Protein AF-A0A180FB42-F1 (afdb_monomer)

Nearest PDB structures (foldseek):
  1m2w-assembly2_B  TM=7.520E-01  e=9.075E-06  Pseudomonas fluorescens
  7rk4-assembly1_A  TM=7.719E-01  e=1.087E-04  Aspergillus fumigatus Af293
  5itg-assembly2_B  TM=7.683E-01  e=1.550E-04  Gluconobacter oxydans
  7rk5-assembly1_B  TM=7.576E-01  e=3.547E-04  Aspergillus fumigatus Af293
  4qs7-assembly1_A  TM=4.983E-01  e=2.520E+00  Arabidopsis thaliana

Sequence (166 aa):
MNEKAGFNNSIVVVQPIEKGMADQLHKQDGLYHVNLQGLEKGEKVNKLEKIDVISRALNPYIEYEAFVKLAEQPEMRFVISNTTEAGIVFYPSCRLTDASASSYPGKLTQLLYHRFRTFGGDTSKGLIIFPCELIFLNGHKLKEAIYQYIDLWELGEAFKSLGIAN

Structure (mmCIF, N/CA/C/O backbone):
data_AF-A0A180FB42-F1
#
_entry.id   AF-A0A180FB42-F1
#
loop_
_atom_site.group_PDB
_atom_site.id
_atom_site.type_symbol
_atom_site.label_atom_id
_atom_site.label_alt_id
_atom_site.label_comp_id
_atom_site.label_asym_id
_atom_site.label_entity_id
_atom_site.label_seq_id
_atom_site.pdbx_PDB_ins_code
_atom_site.Cartn_x
_atom_site.Cartn_y
_atom_site.Cartn_z
_atom_site.occupancy
_atom_site.B_iso_or_equiv
_atom_site.auth_seq_id
_atom_site.auth_comp_id
_atom_site.auth_asym_id
_atom_site.auth_atom_id
_atom_site.pdbx_PDB_model_num
ATOM 1 N N . MET A 1 1 ? -16.257 5.837 8.418 1.00 77.31 1 MET A N 1
ATOM 2 C CA . MET A 1 1 ? -16.828 6.209 7.099 1.00 77.31 1 MET A CA 1
ATOM 3 C C . MET A 1 1 ? -17.981 5.303 6.704 1.00 77.31 1 MET A C 1
ATOM 5 O O . MET A 1 1 ? -19.016 5.835 6.337 1.00 77.31 1 MET A O 1
ATOM 9 N N . ASN A 1 2 ? -17.854 3.977 6.826 1.00 82.62 2 ASN A N 1
ATOM 10 C CA . ASN A 1 2 ? -18.962 3.060 6.529 1.00 82.62 2 ASN A CA 1
ATOM 11 C C . ASN A 1 2 ? -20.223 3.380 7.352 1.00 82.62 2 ASN A C 1
ATOM 13 O O . ASN A 1 2 ? -21.262 3.650 6.765 1.00 82.62 2 ASN A O 1
ATOM 17 N N . GLU A 1 3 ? -20.106 3.494 8.678 1.00 80.06 3 GLU A N 1
ATOM 18 C CA . GLU A 1 3 ? -21.256 3.773 9.559 1.00 80.06 3 GLU A CA 1
ATOM 19 C C . GLU A 1 3 ? -21.899 5.152 9.347 1.00 80.06 3 GLU A C 1
ATOM 21 O O . GLU A 1 3 ? -23.113 5.298 9.424 1.00 80.06 3 GLU A O 1
ATOM 26 N N . LYS A 1 4 ? -21.081 6.186 9.111 1.00 84.25 4 LYS A N 1
ATOM 27 C CA . LYS A 1 4 ? -21.534 7.590 9.119 1.00 84.25 4 LYS A CA 1
ATOM 28 C C . LYS A 1 4 ? -21.809 8.172 7.733 1.00 84.25 4 LYS A C 1
ATOM 30 O O . LYS A 1 4 ? -22.474 9.195 7.638 1.00 84.25 4 LYS A O 1
ATOM 35 N N . ALA A 1 5 ? -21.256 7.572 6.682 1.00 84.31 5 ALA A N 1
ATOM 36 C CA . ALA A 1 5 ? -21.290 8.110 5.322 1.00 84.31 5 ALA A CA 1
ATOM 37 C C . ALA A 1 5 ? -21.671 7.062 4.261 1.00 84.31 5 ALA A C 1
ATOM 39 O O . ALA A 1 5 ? -21.587 7.358 3.074 1.00 84.31 5 ALA A O 1
ATOM 40 N N . GLY A 1 6 ? -22.045 5.836 4.656 1.00 79.62 6 GLY A N 1
ATOM 41 C CA . GLY A 1 6 ? -22.481 4.791 3.720 1.00 79.62 6 GLY A CA 1
ATOM 42 C C . GLY A 1 6 ? -21.411 4.374 2.705 1.00 79.62 6 GLY A C 1
ATOM 43 O O . GLY A 1 6 ? -21.734 3.830 1.657 1.00 79.62 6 GLY A O 1
ATOM 44 N N . PHE A 1 7 ? -20.135 4.639 3.004 1.00 78.69 7 PHE A N 1
ATOM 45 C CA . PHE A 1 7 ? -19.027 4.517 2.051 1.00 78.69 7 PHE A CA 1
ATOM 46 C C . PHE A 1 7 ? -18.712 3.058 1.649 1.00 78.69 7 PHE A C 1
ATOM 48 O O . PHE A 1 7 ? -17.929 2.857 0.733 1.00 78.69 7 PHE A O 1
ATOM 55 N N . 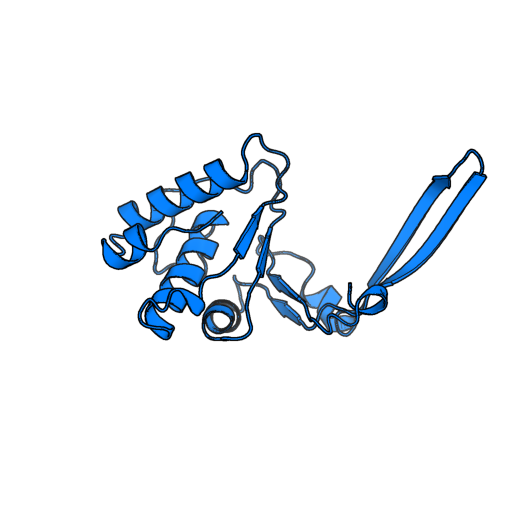ASN A 1 8 ? -19.328 2.070 2.318 1.00 81.12 8 ASN A N 1
ATOM 56 C CA . ASN A 1 8 ? -19.299 0.623 2.049 1.00 81.12 8 ASN A CA 1
ATOM 57 C C . ASN A 1 8 ? -17.967 0.074 1.496 1.00 81.12 8 ASN A C 1
ATOM 59 O O . ASN A 1 8 ? -17.940 -0.639 0.496 1.00 81.12 8 ASN A O 1
ATOM 63 N N . ASN A 1 9 ? -16.858 0.427 2.146 1.00 85.19 9 ASN A N 1
ATOM 64 C CA . ASN A 1 9 ? -15.524 -0.010 1.746 1.00 85.19 9 ASN A CA 1
ATOM 65 C C . ASN A 1 9 ? -14.991 -1.113 2.655 1.00 85.19 9 ASN A C 1
ATOM 67 O O . ASN A 1 9 ? -15.376 -1.217 3.819 1.00 85.19 9 ASN A O 1
ATOM 71 N N . SER A 1 10 ? -14.053 -1.897 2.127 1.00 92.00 10 SER A N 1
ATOM 72 C CA . SER A 1 10 ? -13.308 -2.900 2.888 1.00 92.00 10 SER A CA 1
ATOM 73 C C . SER A 1 10 ? -11.809 -2.628 2.819 1.00 92.00 10 SER A C 1
ATOM 75 O O . SER A 1 10 ? -11.334 -1.938 1.915 1.00 92.00 10 SER A O 1
ATOM 77 N N . ILE A 1 11 ? -11.069 -3.151 3.793 1.00 95.12 11 ILE A N 1
ATOM 78 C CA . ILE A 1 11 ? -9.630 -2.942 3.926 1.00 95.12 11 ILE A CA 1
ATOM 79 C C . ILE A 1 11 ? -8.910 -4.280 3.810 1.00 95.12 11 ILE A C 1
ATOM 81 O O . ILE A 1 11 ? -9.222 -5.233 4.521 1.00 95.12 11 ILE A O 1
ATOM 85 N N . VAL A 1 12 ? -7.892 -4.315 2.954 1.00 96.44 12 VAL A N 1
ATOM 86 C CA . VAL A 1 12 ? -6.875 -5.366 2.968 1.00 96.44 12 VAL A CA 1
ATOM 87 C C . VAL A 1 12 ? -5.677 -4.853 3.752 1.00 96.44 12 VAL A C 1
ATOM 89 O O . VAL A 1 12 ? -5.083 -3.844 3.380 1.00 96.44 12 VAL A O 1
ATOM 92 N N . VAL A 1 13 ? -5.308 -5.542 4.828 1.00 95.69 13 VAL A N 1
ATOM 93 C CA . VAL A 1 13 ? -4.106 -5.214 5.602 1.00 95.69 13 VAL A CA 1
ATOM 94 C C . VAL A 1 13 ? -2.920 -5.962 5.012 1.00 95.69 13 VAL A C 1
ATOM 96 O O . VAL A 1 13 ? -2.930 -7.185 4.962 1.00 95.69 13 VAL A O 1
ATOM 99 N N . VAL A 1 14 ? -1.875 -5.250 4.597 1.00 95.12 14 VAL A N 1
ATOM 100 C CA . VAL A 1 14 ? -0.610 -5.861 4.164 1.00 95.12 14 VAL A CA 1
ATOM 101 C C . VAL A 1 14 ? 0.439 -5.600 5.227 1.00 95.12 14 VAL A C 1
ATOM 103 O O . VAL A 1 14 ? 0.700 -4.453 5.588 1.00 95.12 14 VAL A O 1
ATOM 106 N N . GLN A 1 15 ? 1.048 -6.662 5.738 1.00 90.81 15 GLN A N 1
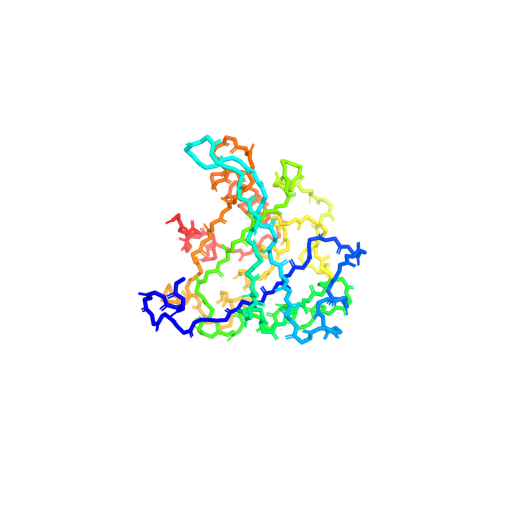ATOM 107 C CA . GLN A 1 15 ? 2.026 -6.521 6.805 1.00 90.81 15 GLN A CA 1
ATOM 108 C C . GLN A 1 15 ? 3.394 -6.088 6.266 1.00 90.81 15 GLN A C 1
ATOM 110 O O . GLN A 1 15 ? 3.877 -6.648 5.277 1.00 90.81 15 GLN A O 1
ATOM 115 N N . PRO A 1 16 ? 4.064 -5.125 6.918 1.00 81.56 16 PRO A N 1
ATOM 116 C CA . PRO A 1 16 ? 5.370 -4.663 6.471 1.00 81.56 16 PRO A CA 1
ATOM 117 C C . PRO A 1 16 ? 6.520 -5.587 6.900 1.00 81.56 16 PRO A C 1
ATOM 119 O O . PRO A 1 16 ? 7.612 -5.433 6.367 1.00 81.56 16 PRO A O 1
ATOM 122 N N . ILE A 1 17 ? 6.285 -6.538 7.815 1.00 83.81 17 ILE A N 1
ATOM 123 C CA . ILE A 1 17 ? 7.293 -7.439 8.399 1.00 83.81 17 ILE A CA 1
ATOM 124 C C . ILE A 1 17 ? 6.910 -8.915 8.226 1.00 83.81 17 ILE A C 1
ATOM 126 O O . ILE A 1 17 ? 5.730 -9.248 8.153 1.00 83.81 17 ILE A O 1
ATOM 130 N N . GLU A 1 18 ? 7.914 -9.795 8.210 1.00 82.44 18 GLU A N 1
ATOM 131 C CA . GLU A 1 18 ? 7.747 -11.243 8.005 1.00 82.44 18 GLU A CA 1
ATOM 132 C C . GLU A 1 18 ? 6.976 -11.925 9.146 1.00 82.44 18 GLU A C 1
ATOM 134 O O . GLU A 1 18 ? 6.108 -12.761 8.904 1.00 82.44 18 GLU A O 1
ATOM 139 N N . LYS A 1 19 ? 7.264 -11.552 10.399 1.00 85.88 19 LYS A N 1
ATOM 140 C CA . LYS A 1 19 ? 6.630 -12.118 11.599 1.00 85.88 19 LYS A CA 1
ATOM 141 C C . LYS A 1 19 ? 5.691 -11.096 12.228 1.00 85.88 19 LYS A C 1
ATOM 143 O O . LYS A 1 19 ? 6.105 -10.310 13.075 1.00 85.88 19 LYS A O 1
ATOM 148 N N . GLY A 1 20 ? 4.439 -11.103 11.780 1.00 85.69 20 GLY A N 1
ATOM 149 C CA . GLY A 1 20 ? 3.389 -10.205 12.262 1.00 85.69 20 GLY A CA 1
ATOM 150 C C . GLY A 1 20 ? 2.158 -10.933 12.816 1.00 85.69 20 GLY A C 1
ATOM 151 O O . GLY A 1 20 ? 2.243 -12.065 13.283 1.00 85.69 20 GLY A O 1
ATOM 152 N N . MET A 1 21 ? 1.005 -10.268 12.765 1.00 90.00 21 MET A N 1
ATOM 153 C CA . MET A 1 21 ? -0.276 -10.701 13.331 1.00 90.00 21 MET A CA 1
ATOM 154 C C . MET A 1 21 ? -1.362 -11.027 12.285 1.00 90.00 21 MET A C 1
ATOM 156 O O . MET A 1 21 ? -2.516 -11.182 12.677 1.00 90.00 21 MET A O 1
ATOM 160 N N . ALA A 1 22 ? -1.057 -11.139 10.980 1.00 91.38 22 ALA A N 1
ATOM 161 C CA . ALA A 1 22 ? -2.077 -11.487 9.968 1.00 91.38 22 ALA A CA 1
ATOM 162 C C . ALA A 1 22 ? -2.852 -12.755 10.345 1.00 91.38 22 ALA A C 1
ATOM 164 O O . ALA A 1 22 ? -4.077 -12.713 10.378 1.00 91.38 22 ALA A O 1
ATOM 165 N N . ASP A 1 23 ? -2.156 -13.819 10.754 1.00 89.69 23 ASP A N 1
ATOM 166 C CA . ASP A 1 23 ? -2.790 -15.067 11.190 1.00 89.69 23 ASP A CA 1
ATOM 167 C C . ASP A 1 23 ? -3.720 -14.868 12.396 1.00 89.69 23 ASP A C 1
ATOM 169 O O . ASP A 1 23 ? -4.734 -15.550 12.530 1.00 89.69 23 ASP A O 1
ATOM 173 N N . GLN A 1 24 ? -3.388 -13.944 13.305 1.00 91.12 24 GLN A N 1
ATOM 174 C CA . GLN A 1 24 ? -4.241 -13.633 14.456 1.00 91.12 24 GLN A CA 1
ATOM 175 C C . GLN A 1 24 ? -5.498 -12.866 14.036 1.00 91.12 24 GLN A C 1
ATOM 177 O O . GLN A 1 24 ? -6.570 -13.118 14.584 1.00 91.12 24 GLN A O 1
ATOM 182 N N . LEU A 1 25 ? -5.385 -11.962 13.058 1.00 92.69 25 LEU A N 1
ATOM 183 C CA . LEU A 1 25 ? -6.540 -11.289 12.463 1.00 92.69 25 LEU A CA 1
ATOM 184 C C . LEU A 1 25 ? -7.422 -12.283 11.700 1.00 92.69 25 LEU A C 1
ATOM 186 O O . LEU A 1 25 ? -8.638 -12.247 11.851 1.00 92.69 25 LEU A O 1
ATOM 190 N N . HIS A 1 26 ? -6.831 -13.208 10.938 1.00 89.56 26 HIS A N 1
ATOM 191 C CA . HIS A 1 26 ? -7.577 -14.250 10.222 1.00 89.56 26 HIS A CA 1
ATOM 192 C C . HIS A 1 26 ? -8.361 -15.160 11.160 1.00 89.56 26 HIS A C 1
ATOM 194 O O . HIS A 1 26 ? -9.523 -15.438 10.895 1.00 89.56 26 HIS A O 1
ATOM 200 N N . LYS A 1 27 ? -7.766 -15.578 12.284 1.00 93.19 27 LYS A N 1
ATOM 201 C CA . LYS A 1 27 ? -8.447 -16.398 13.305 1.00 93.19 27 LYS A CA 1
ATOM 202 C C . LYS A 1 27 ? -9.666 -15.718 13.937 1.00 93.19 27 LYS A C 1
ATOM 204 O O . LYS A 1 27 ? -10.417 -16.384 14.642 1.00 93.19 27 LYS A O 1
ATOM 209 N N . GLN A 1 28 ? -9.832 -14.416 13.725 1.00 94.00 28 GLN A N 1
ATOM 210 C CA . GLN A 1 28 ? -10.951 -13.620 14.217 1.00 94.00 28 GLN A CA 1
ATOM 211 C C . GLN A 1 28 ? -11.803 -13.057 13.070 1.00 94.00 28 GLN A C 1
ATOM 213 O O . GLN A 1 28 ? -12.490 -12.064 13.272 1.00 94.00 28 GLN A O 1
ATOM 218 N N . ASP A 1 29 ? -11.737 -13.632 11.865 1.00 93.31 29 ASP A N 1
ATOM 219 C CA . ASP A 1 29 ? -12.491 -13.174 10.687 1.00 93.31 29 ASP A CA 1
ATOM 220 C C . ASP A 1 29 ? -12.225 -11.699 10.314 1.00 93.31 29 ASP A C 1
ATOM 222 O O . ASP A 1 29 ? -13.101 -10.992 9.823 1.00 93.31 29 ASP A O 1
ATOM 226 N N . GLY A 1 30 ? -11.012 -11.198 10.586 1.00 93.50 30 GLY A N 1
ATOM 227 C CA . GLY A 1 30 ? -10.657 -9.786 10.395 1.00 93.50 30 GLY A CA 1
ATOM 228 C C . GLY A 1 30 ? -11.254 -8.840 11.446 1.00 93.50 30 GLY A C 1
ATOM 229 O O . GLY A 1 30 ? -11.061 -7.627 11.364 1.00 93.50 30 GLY A O 1
ATOM 230 N N . LEU A 1 31 ? -11.944 -9.374 12.453 1.00 94.81 31 LEU A N 1
ATOM 231 C CA . LEU A 1 31 ? -12.568 -8.603 13.516 1.00 94.81 31 LEU A CA 1
ATOM 232 C C . LEU A 1 31 ? -11.578 -8.320 14.644 1.00 94.81 31 LEU A C 1
ATOM 234 O O . LEU A 1 31 ? -10.771 -9.162 15.040 1.00 94.81 31 LEU A O 1
ATOM 238 N N . TYR A 1 32 ? -11.683 -7.127 15.214 1.00 94.94 32 TYR A N 1
ATOM 239 C CA . TYR A 1 32 ? -10.974 -6.768 16.437 1.00 94.94 32 TYR A CA 1
ATOM 240 C C . TYR A 1 32 ? -11.744 -5.692 17.199 1.00 94.94 32 TYR A C 1
ATOM 242 O O . TYR A 1 32 ? -12.721 -5.137 16.700 1.00 94.94 32 TYR A O 1
ATOM 250 N N . HIS A 1 33 ? -11.318 -5.399 18.425 1.00 95.44 33 HIS A N 1
ATOM 251 C CA . HIS A 1 33 ? -11.892 -4.316 19.216 1.00 95.44 33 HIS A CA 1
ATOM 252 C C . HIS A 1 33 ? -10.852 -3.229 19.466 1.00 95.44 33 HIS A C 1
ATOM 254 O O . HIS A 1 33 ? -9.701 -3.519 19.792 1.00 95.44 33 HIS A O 1
ATOM 260 N N . VAL A 1 34 ? -11.277 -1.975 19.360 1.00 95.69 34 VAL A N 1
ATOM 261 C CA . VAL A 1 34 ? -10.532 -0.818 19.852 1.00 95.69 34 VAL A CA 1
ATOM 262 C C . VAL A 1 34 ? -11.089 -0.461 21.220 1.00 95.69 34 VAL A C 1
ATOM 264 O O . VAL A 1 34 ? -12.287 -0.234 21.372 1.00 95.69 34 VAL A O 1
ATOM 267 N N . ASN A 1 35 ? -10.214 -0.416 22.220 1.00 96.31 35 ASN A N 1
ATOM 268 C CA . ASN A 1 35 ? -10.554 0.029 23.562 1.00 96.31 35 ASN A CA 1
ATOM 269 C C . ASN A 1 35 ? -10.013 1.448 23.783 1.00 96.31 35 ASN A C 1
ATOM 271 O O . ASN A 1 35 ? -8.811 1.634 23.969 1.00 96.31 35 ASN A O 1
ATOM 275 N N . LEU A 1 36 ? -10.894 2.445 23.737 1.00 93.75 36 LEU A N 1
ATOM 276 C CA . LEU A 1 36 ? -10.558 3.840 23.995 1.00 93.75 36 LEU A CA 1
ATOM 277 C C . LEU A 1 36 ? -10.643 4.121 25.497 1.00 93.75 36 LEU A C 1
ATOM 279 O O . LEU A 1 36 ? -11.735 4.154 26.066 1.00 93.75 36 LEU A O 1
ATOM 283 N N . GLN A 1 37 ? -9.490 4.364 26.120 1.00 96.50 37 GLN A N 1
ATOM 284 C CA . GLN A 1 37 ? -9.378 4.678 27.544 1.00 96.50 37 GLN A CA 1
ATOM 285 C C . GLN A 1 37 ? -8.678 6.017 27.755 1.00 96.50 37 GLN A C 1
ATOM 287 O O . GLN A 1 37 ? -7.659 6.292 27.124 1.00 96.50 37 GLN A O 1
ATOM 292 N N . GLY A 1 38 ? -9.205 6.851 28.651 1.00 94.88 38 GLY A N 1
ATOM 293 C CA . GLY A 1 38 ? -8.606 8.152 28.940 1.00 94.88 38 GLY A CA 1
ATOM 294 C C . GLY A 1 38 ? -9.504 9.076 29.750 1.00 94.88 38 GLY A C 1
ATOM 295 O O . GLY A 1 38 ? -10.390 8.624 30.475 1.00 94.88 38 GLY A O 1
ATOM 296 N N . LEU A 1 39 ? -9.259 10.380 29.617 1.00 95.81 39 LEU A N 1
ATOM 297 C CA . LEU A 1 39 ? -10.091 11.438 30.184 1.00 95.81 39 LEU A CA 1
ATOM 298 C C . LEU A 1 39 ? -10.690 12.277 29.051 1.00 95.81 39 LEU A C 1
ATOM 300 O O . LEU A 1 39 ? -9.951 12.851 28.254 1.00 95.81 39 LEU A O 1
ATOM 304 N N . GLU A 1 40 ? -12.013 12.388 29.004 1.00 92.12 40 GLU A N 1
ATOM 305 C CA . GLU A 1 40 ? -12.735 13.276 28.093 1.00 92.12 40 GLU A CA 1
ATOM 306 C C . GLU A 1 40 ? -13.477 14.324 28.925 1.00 92.12 40 GLU A C 1
ATOM 308 O O . GLU A 1 40 ? -14.319 13.991 29.752 1.00 92.12 40 GLU A O 1
ATOM 313 N N . LYS A 1 41 ? -13.130 15.607 28.753 1.00 92.69 41 LYS A N 1
ATOM 314 C CA . LYS A 1 41 ? -13.692 16.724 29.546 1.00 92.69 41 LYS A CA 1
ATOM 315 C C . LYS A 1 41 ? -13.578 16.529 31.071 1.00 92.69 41 LYS A C 1
ATOM 317 O O . LYS A 1 41 ? -14.432 16.987 31.820 1.00 92.69 41 LYS A O 1
ATOM 322 N N . GLY A 1 42 ? -12.506 15.874 31.521 1.00 93.81 42 GLY A N 1
ATOM 323 C CA . GLY A 1 42 ? -12.252 15.583 32.937 1.00 93.81 42 GLY A CA 1
ATOM 324 C C . GLY A 1 42 ? -12.881 14.283 33.446 1.00 93.81 42 GLY A C 1
ATOM 325 O O . GLY A 1 42 ? -12.514 13.831 34.526 1.00 93.81 42 GLY A O 1
ATOM 326 N N . GLU A 1 43 ? -13.745 13.641 32.658 1.00 94.81 43 GLU A N 1
ATOM 327 C CA . GLU A 1 43 ? -14.399 12.381 33.014 1.00 94.81 43 GLU A CA 1
ATOM 328 C C . GLU A 1 43 ? -13.638 11.177 32.463 1.00 94.81 43 GLU A C 1
ATOM 330 O O . GLU A 1 43 ? -13.124 11.205 31.343 1.00 94.81 43 GLU A O 1
ATOM 335 N N . LYS A 1 44 ? -13.579 10.089 33.237 1.00 95.81 44 LYS A N 1
ATOM 336 C CA . LYS A 1 44 ? -12.964 8.837 32.776 1.00 95.81 44 LYS A CA 1
ATOM 337 C C . LYS A 1 44 ? -13.806 8.217 31.667 1.00 95.81 44 LYS A C 1
ATOM 339 O O . LYS A 1 44 ? -14.973 7.898 31.878 1.00 95.81 44 LYS A O 1
ATOM 344 N N . VAL A 1 45 ? -13.180 7.962 30.524 1.00 95.19 45 VAL A N 1
ATOM 345 C CA . VAL A 1 45 ? -13.772 7.208 29.415 1.00 95.19 45 VAL A CA 1
ATOM 346 C C . VAL A 1 45 ? -13.114 5.838 29.288 1.00 95.19 45 VAL A C 1
ATOM 348 O O . VAL A 1 45 ? -11.903 5.695 29.462 1.00 95.19 45 VAL A O 1
ATOM 351 N N . ASN A 1 46 ? -13.936 4.826 29.014 1.00 96.38 46 ASN A N 1
ATOM 352 C CA . ASN A 1 46 ? -13.538 3.449 28.723 1.00 96.38 46 ASN A CA 1
ATOM 353 C C . ASN A 1 46 ? -14.573 2.860 27.753 1.00 96.38 46 ASN A C 1
ATOM 355 O O . ASN A 1 46 ? -15.618 2.367 28.180 1.00 96.38 46 ASN A O 1
ATOM 359 N N . LYS A 1 47 ? -14.333 3.011 26.448 1.00 94.50 47 LYS A N 1
ATOM 360 C CA . LYS A 1 47 ? -15.266 2.625 25.384 1.00 94.50 47 LYS A CA 1
ATOM 361 C C . LYS A 1 47 ? -14.647 1.531 24.527 1.00 94.50 47 LYS A C 1
ATOM 363 O O . LYS A 1 47 ? -13.602 1.740 23.918 1.00 94.50 47 LYS A O 1
ATOM 368 N N . LEU A 1 48 ? -15.346 0.408 24.418 1.00 96.19 48 LEU A N 1
ATOM 369 C CA . LEU A 1 48 ? -15.001 -0.659 23.489 1.00 96.19 48 LEU A CA 1
ATOM 370 C C . LEU A 1 48 ? -15.793 -0.489 22.188 1.00 96.19 48 LEU A C 1
ATOM 372 O O . LEU A 1 48 ? -17.014 -0.341 22.216 1.00 96.19 48 LEU A O 1
ATOM 376 N N . GLU A 1 49 ? -15.106 -0.523 21.054 1.00 95.06 49 GLU A N 1
ATOM 377 C CA . GLU A 1 49 ? -15.702 -0.443 19.721 1.00 95.06 49 GLU A CA 1
ATOM 378 C C . GLU A 1 49 ? -15.239 -1.635 18.888 1.00 95.06 49 GLU A C 1
ATOM 380 O O . GLU A 1 49 ? -14.043 -1.912 18.804 1.00 95.06 49 GLU A O 1
ATOM 385 N N . LYS A 1 50 ? -16.188 -2.367 18.302 1.00 94.62 50 LYS A N 1
ATOM 386 C CA . LYS A 1 50 ? -15.888 -3.473 17.394 1.00 94.62 50 LYS A CA 1
ATOM 387 C C . LYS A 1 50 ? -15.557 -2.906 16.018 1.00 94.62 50 LYS A C 1
ATOM 389 O O . LYS A 1 50 ? -16.325 -2.110 15.491 1.00 94.62 50 LYS A O 1
ATOM 394 N N . ILE A 1 51 ? -14.459 -3.362 15.435 1.00 94.69 51 ILE A N 1
ATOM 395 C CA . ILE A 1 51 ? -14.042 -3.028 14.078 1.00 94.69 51 ILE A CA 1
ATOM 396 C C . ILE A 1 51 ? -14.221 -4.255 13.186 1.00 94.69 51 ILE A C 1
ATOM 398 O O . ILE A 1 51 ? -13.741 -5.339 13.517 1.00 94.69 51 ILE A O 1
ATOM 402 N N . ASP A 1 52 ? -14.904 -4.070 12.057 1.00 93.00 52 ASP A N 1
ATOM 403 C CA . ASP A 1 52 ? -15.313 -5.135 11.132 1.00 93.00 52 ASP A CA 1
ATOM 404 C C . ASP A 1 52 ? -15.042 -4.815 9.650 1.00 93.00 52 ASP A C 1
ATOM 406 O O . ASP A 1 52 ? -15.583 -5.447 8.747 1.00 93.00 52 ASP A O 1
ATOM 410 N N . VAL A 1 53 ? -14.180 -3.831 9.380 1.00 93.69 53 VAL A N 1
ATOM 411 C CA . VAL A 1 53 ? -13.898 -3.359 8.012 1.00 93.69 53 VAL A CA 1
ATOM 412 C C . VAL A 1 53 ? -12.736 -4.081 7.323 1.00 93.69 53 VAL A C 1
ATOM 414 O O . VAL A 1 53 ? -12.523 -3.877 6.126 1.00 93.69 53 VAL A O 1
ATOM 417 N N . ILE A 1 54 ? -11.958 -4.894 8.046 1.00 94.75 54 ILE A N 1
ATOM 418 C CA . ILE A 1 54 ? -10.847 -5.660 7.466 1.00 94.75 54 ILE A CA 1
ATOM 419 C C . ILE A 1 54 ? -11.421 -6.902 6.783 1.00 94.75 54 ILE A C 1
ATOM 421 O O . ILE A 1 54 ? -11.948 -7.786 7.446 1.00 94.75 54 ILE A O 1
ATOM 425 N N . SER A 1 55 ? -11.281 -6.991 5.460 1.00 94.25 55 SER A N 1
ATOM 426 C CA . SER A 1 55 ? -11.720 -8.161 4.689 1.00 94.25 55 SER A CA 1
ATOM 427 C C . SER A 1 55 ? -10.689 -9.286 4.694 1.00 94.25 55 SER A C 1
ATOM 429 O O . SER A 1 55 ? -11.047 -10.458 4.631 1.00 94.25 55 SER A O 1
ATOM 431 N N . ARG A 1 56 ? -9.400 -8.937 4.744 1.00 93.50 56 ARG A N 1
ATOM 432 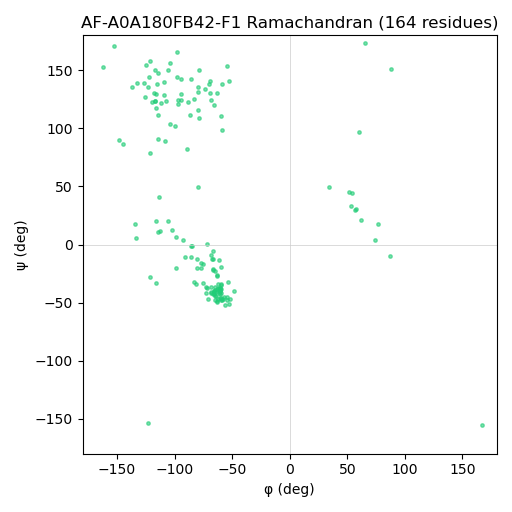C CA . ARG A 1 56 ? -8.281 -9.885 4.830 1.00 93.50 56 ARG A CA 1
ATOM 433 C C . ARG A 1 56 ? -7.010 -9.194 5.310 1.00 93.50 56 ARG A C 1
ATOM 435 O O . ARG A 1 56 ? -6.797 -8.011 5.047 1.00 93.50 56 ARG A O 1
ATOM 442 N N . ALA A 1 57 ? -6.136 -9.958 5.950 1.00 95.00 57 ALA A N 1
ATOM 443 C CA . ALA A 1 57 ? -4.737 -9.597 6.155 1.00 95.00 57 ALA A CA 1
ATOM 444 C C . ALA A 1 57 ? -3.845 -10.434 5.223 1.00 95.00 57 ALA A C 1
ATOM 446 O O . ALA A 1 57 ? -4.220 -11.546 4.877 1.00 95.00 57 ALA A O 1
ATOM 447 N N . LEU A 1 58 ? -2.701 -9.916 4.791 1.00 95.31 58 LEU A N 1
ATOM 448 C CA . LEU A 1 58 ? -1.740 -10.634 3.955 1.00 95.31 58 LEU A CA 1
ATOM 449 C C . LEU A 1 58 ? -0.334 -10.472 4.521 1.00 95.31 58 LEU A C 1
ATOM 451 O O . LEU A 1 58 ? 0.077 -9.372 4.915 1.00 95.31 58 LEU A O 1
ATOM 455 N N . ASN A 1 59 ? 0.421 -11.563 4.508 1.00 94.62 59 ASN A N 1
ATOM 456 C CA . ASN A 1 59 ? 1.858 -11.552 4.718 1.00 94.62 59 ASN A CA 1
ATOM 457 C C . ASN A 1 59 ? 2.579 -11.627 3.359 1.00 94.62 59 ASN A C 1
ATOM 459 O O . ASN A 1 59 ? 2.699 -12.718 2.807 1.00 94.62 59 ASN A O 1
ATOM 463 N N . PRO A 1 60 ? 3.109 -10.520 2.807 1.00 93.62 60 PRO A N 1
ATOM 464 C CA . PRO A 1 60 ? 3.684 -10.515 1.458 1.00 93.62 60 PRO A CA 1
ATOM 465 C C . PRO A 1 60 ? 4.959 -11.365 1.317 1.00 93.62 60 PRO A C 1
ATOM 467 O O . PRO A 1 60 ? 5.378 -11.626 0.194 1.00 93.62 60 PRO A O 1
ATOM 470 N N . TYR A 1 61 ? 5.567 -11.802 2.426 1.00 91.12 61 TYR A N 1
ATOM 471 C CA . TYR A 1 61 ? 6.745 -12.677 2.432 1.00 91.12 61 TYR A CA 1
ATOM 472 C C . TYR A 1 61 ? 6.397 -14.159 2.221 1.00 91.12 61 TYR A C 1
ATOM 474 O O . TYR A 1 61 ? 7.258 -14.942 1.838 1.00 91.12 61 TYR A O 1
ATOM 482 N N . ILE A 1 62 ? 5.140 -14.543 2.465 1.00 92.25 62 ILE A N 1
ATOM 483 C CA . ILE A 1 62 ? 4.637 -15.917 2.291 1.00 92.25 62 ILE A CA 1
ATOM 484 C C . ILE A 1 62 ? 3.554 -15.952 1.199 1.00 92.25 62 ILE A C 1
ATOM 486 O O . ILE A 1 62 ? 3.449 -16.908 0.439 1.00 92.25 62 ILE A O 1
ATOM 490 N N . GLU A 1 63 ? 2.780 -14.875 1.077 1.00 94.38 63 GLU A N 1
ATOM 491 C CA . GLU A 1 63 ? 1.624 -14.722 0.193 1.00 94.38 63 GLU A CA 1
ATOM 492 C C . GLU A 1 63 ? 1.884 -13.675 -0.906 1.00 94.38 63 GLU A C 1
ATOM 494 O O . GLU A 1 63 ? 1.014 -12.862 -1.232 1.00 94.38 63 GLU A O 1
ATOM 499 N N . TYR A 1 64 ? 3.093 -13.664 -1.480 1.00 94.44 64 TYR A N 1
ATOM 500 C CA . TYR A 1 64 ? 3.500 -12.660 -2.472 1.00 94.44 64 TYR A CA 1
ATOM 501 C C . TYR A 1 64 ? 2.532 -12.560 -3.659 1.00 94.44 64 TYR A C 1
ATOM 503 O O . TYR A 1 64 ? 2.109 -11.466 -4.024 1.00 94.44 64 TYR A O 1
ATOM 511 N N . GLU A 1 65 ? 2.101 -13.698 -4.206 1.00 95.88 65 GLU A N 1
ATOM 512 C CA . GLU A 1 65 ? 1.140 -13.741 -5.315 1.00 95.88 65 GLU A CA 1
ATOM 513 C C . GLU A 1 65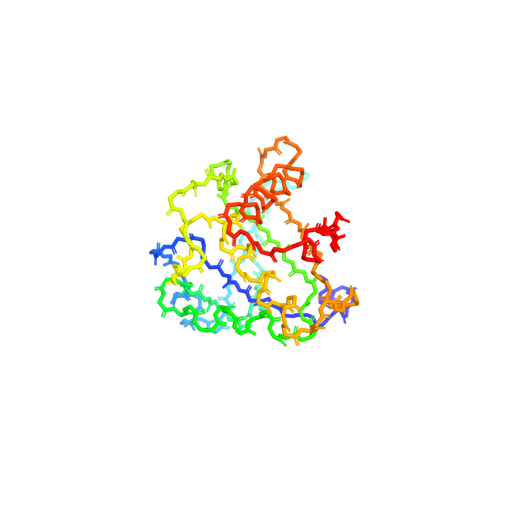 ? -0.203 -13.091 -4.951 1.00 95.88 65 GLU A C 1
ATOM 515 O O . GLU A 1 65 ? -0.795 -12.367 -5.751 1.00 95.88 65 GLU A O 1
ATOM 520 N N . ALA A 1 66 ? -0.691 -13.304 -3.725 1.00 96.31 66 ALA A N 1
ATOM 521 C CA . ALA A 1 66 ? -1.927 -12.678 -3.261 1.00 96.31 66 ALA A CA 1
ATOM 522 C C . ALA A 1 66 ? -1.758 -11.162 -3.080 1.00 96.31 66 ALA A C 1
ATOM 524 O O . ALA A 1 66 ? -2.676 -10.402 -3.393 1.00 96.31 66 ALA A O 1
ATOM 525 N N . PHE A 1 67 ? -0.584 -10.726 -2.614 1.00 96.19 67 PHE A N 1
ATOM 526 C CA . PHE A 1 67 ? -0.226 -9.314 -2.516 1.00 96.19 67 PHE A CA 1
ATOM 527 C C . PHE A 1 67 ? -0.174 -8.642 -3.895 1.00 96.19 67 PHE A C 1
ATOM 529 O O . PHE A 1 67 ? -0.800 -7.602 -4.085 1.00 96.19 67 PHE A O 1
ATOM 536 N N . VAL A 1 68 ? 0.508 -9.239 -4.874 1.00 95.44 68 VAL A N 1
ATOM 537 C CA . VAL A 1 68 ? 0.617 -8.676 -6.229 1.00 95.44 68 VAL A CA 1
ATOM 538 C C . VAL A 1 68 ? -0.746 -8.626 -6.922 1.00 95.44 68 VAL A C 1
ATOM 540 O O . VAL A 1 68 ? -1.064 -7.626 -7.561 1.00 95.44 68 VAL A O 1
ATOM 543 N N . LYS A 1 69 ? -1.622 -9.616 -6.709 1.00 97.38 69 LYS A N 1
ATOM 544 C CA . LYS A 1 69 ? -3.001 -9.589 -7.232 1.00 97.38 69 LYS A CA 1
ATOM 545 C C . LYS A 1 69 ? -3.843 -8.410 -6.735 1.00 97.38 69 LYS A C 1
ATOM 547 O O . LYS A 1 69 ? -4.815 -8.051 -7.395 1.00 97.38 69 LYS A O 1
ATOM 552 N N . LEU A 1 70 ? -3.476 -7.750 -5.629 1.00 97.00 70 LEU A N 1
ATOM 553 C CA . LEU A 1 70 ? -4.128 -6.497 -5.218 1.00 97.00 70 LEU A CA 1
ATOM 554 C C . LEU A 1 70 ? -4.000 -5.407 -6.287 1.00 97.00 70 LEU A C 1
ATOM 556 O O . LEU A 1 70 ? -4.922 -4.615 -6.477 1.00 97.00 70 LEU A O 1
ATOM 560 N N . ALA A 1 71 ? -2.876 -5.373 -7.006 1.00 96.62 71 ALA A N 1
ATOM 561 C CA . ALA A 1 71 ? -2.647 -4.402 -8.067 1.00 96.62 71 ALA A CA 1
ATOM 562 C C . ALA A 1 71 ? -3.587 -4.596 -9.261 1.00 96.62 71 ALA A C 1
ATOM 564 O O . ALA A 1 71 ? -3.813 -3.638 -9.994 1.00 96.62 71 ALA A O 1
ATOM 565 N N . GLU A 1 72 ? -4.173 -5.778 -9.434 1.00 97.69 72 GLU A N 1
ATOM 566 C CA . GLU A 1 72 ? -5.078 -6.100 -10.542 1.00 97.69 72 GLU A CA 1
ATOM 567 C C . GLU A 1 72 ? -6.532 -5.698 -10.262 1.00 97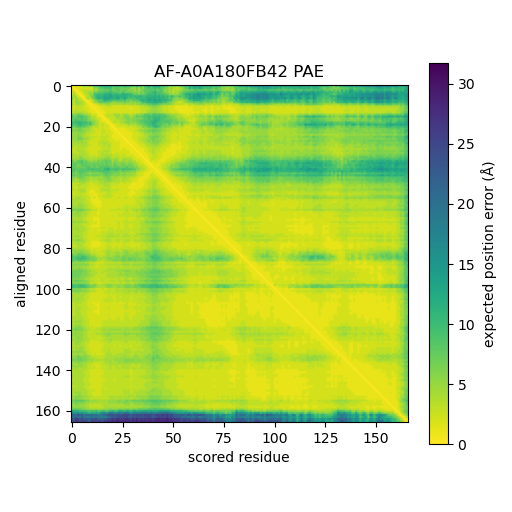.69 72 GLU A C 1
ATOM 569 O O . GLU A 1 72 ? -7.351 -5.692 -11.175 1.00 97.69 72 GLU A O 1
ATOM 574 N N . GLN A 1 73 ? -6.862 -5.326 -9.021 1.00 96.88 73 GLN A N 1
ATOM 575 C CA . GLN A 1 73 ? -8.224 -4.975 -8.617 1.00 96.88 73 GLN A CA 1
ATOM 576 C C . GLN A 1 73 ? -8.582 -3.545 -9.062 1.00 96.88 73 GLN A C 1
ATOM 578 O O . GLN A 1 73 ? -8.037 -2.585 -8.499 1.00 96.88 73 GLN A O 1
ATOM 583 N N . PRO A 1 74 ? -9.466 -3.332 -10.056 1.00 95.25 74 PRO A N 1
ATOM 584 C CA . PRO A 1 74 ? -9.797 -1.989 -10.544 1.00 95.25 74 PRO A CA 1
ATOM 585 C C . PRO A 1 74 ? -10.458 -1.097 -9.482 1.00 95.25 74 PRO A C 1
ATOM 587 O O . PRO A 1 74 ? -10.329 0.122 -9.559 1.00 95.25 74 PRO A O 1
ATOM 590 N N . GLU A 1 75 ? -11.126 -1.692 -8.496 1.00 93.19 75 GLU A N 1
ATOM 591 C CA . GLU A 1 75 ? -11.773 -1.035 -7.359 1.00 93.19 75 GLU A CA 1
ATOM 592 C C . GLU A 1 75 ? -10.790 -0.543 -6.285 1.00 93.19 75 GLU A C 1
ATOM 594 O O . GLU A 1 75 ? -11.145 0.309 -5.470 1.00 93.19 75 GLU A O 1
ATOM 599 N N . MET A 1 76 ? -9.543 -1.035 -6.288 1.00 94.50 76 MET A N 1
ATOM 600 C CA . MET A 1 76 ? -8.518 -0.560 -5.362 1.00 94.50 76 MET A CA 1
ATOM 601 C C . MET A 1 76 ? -8.185 0.896 -5.682 1.00 94.50 76 MET A C 1
ATOM 603 O O . MET A 1 76 ? -7.738 1.208 -6.789 1.00 94.50 76 MET A O 1
ATOM 607 N N . ARG A 1 77 ? -8.400 1.786 -4.709 1.00 92.06 77 ARG A N 1
ATOM 608 C CA . ARG A 1 77 ? -8.215 3.230 -4.903 1.00 92.06 77 ARG A CA 1
ATOM 609 C C . ARG A 1 77 ? -7.211 3.869 -3.960 1.00 92.06 77 ARG A C 1
ATOM 611 O O . ARG A 1 77 ? -6.596 4.862 -4.338 1.00 92.06 77 ARG A O 1
ATOM 618 N N . PHE A 1 78 ? -7.037 3.311 -2.768 1.00 94.25 78 PHE A N 1
ATOM 619 C CA . PHE A 1 78 ? -6.259 3.929 -1.703 1.00 94.25 78 PHE A CA 1
ATOM 620 C C . PHE A 1 78 ? -5.195 2.978 -1.172 1.00 94.25 78 PHE A C 1
ATOM 622 O O . PHE A 1 78 ? -5.463 1.798 -0.956 1.00 94.25 78 PHE A O 1
ATOM 629 N N . VAL A 1 79 ? -4.009 3.518 -0.912 1.00 96.56 79 VAL A N 1
ATOM 630 C CA . VAL A 1 79 ? -2.960 2.867 -0.127 1.00 96.56 79 VAL A CA 1
ATOM 631 C C . VAL A 1 79 ? -2.684 3.760 1.067 1.00 96.56 79 VAL A C 1
ATOM 633 O O . VAL A 1 79 ? -2.358 4.929 0.898 1.00 96.56 79 VAL A O 1
ATOM 636 N N . ILE A 1 80 ? -2.826 3.222 2.271 1.00 96.62 80 ILE A N 1
ATOM 637 C CA . ILE A 1 80 ? -2.512 3.929 3.513 1.00 96.62 80 ILE A CA 1
ATOM 638 C C . ILE A 1 80 ? -1.362 3.176 4.167 1.00 96.62 80 ILE A C 1
ATOM 640 O O . ILE A 1 80 ? -1.449 1.956 4.316 1.00 96.62 80 ILE A O 1
ATOM 644 N N . SER A 1 81 ? -0.298 3.878 4.551 1.00 95.69 81 SER A N 1
ATOM 645 C CA . SER A 1 81 ? 0.853 3.252 5.205 1.00 95.69 81 SER A CA 1
ATOM 646 C C . SER A 1 81 ? 1.158 3.842 6.561 1.00 95.69 81 SER A C 1
ATOM 648 O O . SER A 1 81 ? 1.018 5.036 6.790 1.00 95.69 81 SER A O 1
ATOM 650 N N . ASN A 1 82 ? 1.590 2.975 7.470 1.00 93.25 82 ASN A N 1
ATOM 651 C CA . ASN A 1 82 ? 2.199 3.371 8.725 1.00 93.25 82 ASN A CA 1
ATOM 652 C C . ASN A 1 82 ? 3.283 2.350 9.072 1.00 93.25 82 ASN A C 1
ATOM 654 O O . ASN A 1 82 ? 3.037 1.336 9.722 1.00 93.25 82 ASN A O 1
ATOM 658 N N . THR A 1 83 ? 4.472 2.591 8.539 1.00 91.69 83 THR A N 1
ATOM 659 C CA . THR A 1 83 ? 5.622 1.688 8.608 1.00 91.69 83 THR A CA 1
ATOM 660 C C . THR A 1 83 ? 6.694 2.157 9.592 1.00 91.69 83 THR A C 1
ATOM 662 O O . THR A 1 83 ? 7.820 1.671 9.529 1.00 91.69 83 THR A O 1
ATOM 665 N N . THR A 1 84 ? 6.339 3.033 10.546 1.00 90.12 84 THR A N 1
ATOM 666 C CA . THR A 1 84 ? 7.258 3.763 11.452 1.00 90.12 84 THR A CA 1
ATOM 667 C C . THR A 1 84 ? 8.169 4.754 10.718 1.00 90.12 84 THR A C 1
ATOM 669 O O . THR A 1 84 ? 8.213 4.802 9.490 1.00 90.12 84 THR A O 1
ATOM 672 N N . GLU A 1 85 ? 8.925 5.553 11.464 1.00 87.50 85 GLU A N 1
ATOM 673 C CA . GLU A 1 85 ? 9.876 6.534 10.935 1.00 87.50 85 GLU A CA 1
ATOM 674 C C . GLU A 1 85 ? 11.010 5.881 10.132 1.00 87.50 85 GLU A C 1
ATOM 676 O O . GLU A 1 85 ? 11.543 6.488 9.205 1.00 87.50 85 GLU A O 1
ATOM 681 N N . ALA A 1 86 ? 11.345 4.625 10.447 1.00 87.56 86 ALA A N 1
ATOM 682 C CA . ALA A 1 86 ? 12.352 3.837 9.741 1.00 87.56 86 ALA A CA 1
ATOM 683 C C . ALA A 1 86 ? 11.803 3.105 8.500 1.00 87.56 86 ALA A C 1
ATOM 685 O O . ALA A 1 86 ? 12.550 2.397 7.826 1.00 87.56 86 ALA A O 1
ATOM 686 N N . GLY A 1 87 ? 10.505 3.232 8.203 1.00 89.44 87 GLY A N 1
ATOM 687 C CA . GLY A 1 87 ? 9.846 2.466 7.146 1.00 89.44 87 GLY A CA 1
ATOM 688 C C . GLY A 1 87 ? 10.046 3.017 5.733 1.00 89.44 87 GLY A C 1
ATOM 689 O O . GLY A 1 87 ? 10.164 2.245 4.777 1.00 89.44 87 GLY A O 1
ATOM 690 N N . ILE A 1 88 ? 10.126 4.344 5.580 1.00 95.00 88 ILE A N 1
ATOM 691 C CA . ILE A 1 88 ? 10.363 5.003 4.285 1.00 95.00 88 ILE A CA 1
ATOM 692 C C . ILE A 1 88 ? 11.870 5.145 4.069 1.00 95.00 88 ILE A C 1
ATOM 694 O O . ILE A 1 88 ? 12.470 6.184 4.338 1.00 95.00 88 ILE A O 1
ATOM 698 N N . VAL A 1 89 ? 12.485 4.064 3.591 1.00 94.44 89 VAL A N 1
ATOM 699 C CA . VAL A 1 89 ? 13.920 4.005 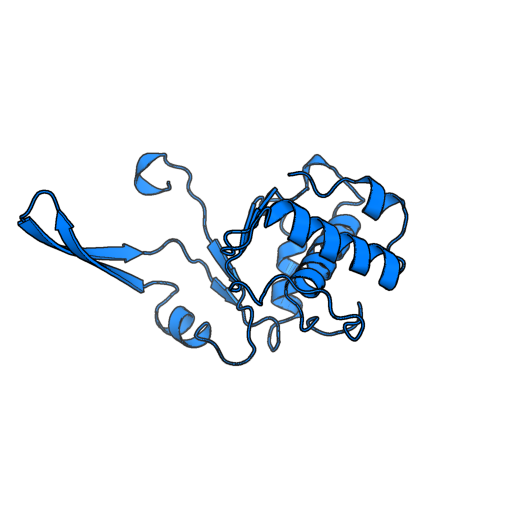3.299 1.00 94.44 89 VAL A CA 1
ATOM 700 C C . VAL A 1 89 ? 14.152 3.294 1.970 1.00 94.44 89 VAL A C 1
ATOM 702 O O . VAL A 1 89 ? 13.560 2.250 1.689 1.00 94.44 89 VAL A O 1
ATOM 705 N N . PHE A 1 90 ? 15.029 3.865 1.148 1.00 96.88 90 PHE A N 1
ATOM 706 C CA . PHE A 1 90 ? 15.531 3.226 -0.061 1.00 96.88 90 PHE A CA 1
ATOM 707 C C . PHE A 1 90 ? 16.689 2.282 0.282 1.00 96.88 90 PHE A C 1
ATOM 709 O O . PHE A 1 90 ? 17.692 2.690 0.867 1.00 96.88 90 PHE A O 1
ATOM 716 N N . TYR A 1 91 ? 16.556 1.021 -0.123 1.00 96.62 91 TYR A N 1
ATOM 717 C CA . TYR A 1 91 ? 17.615 0.018 -0.058 1.00 96.62 91 TYR A CA 1
ATOM 718 C C . TYR A 1 91 ? 18.018 -0.404 -1.476 1.00 96.62 91 TYR A C 1
ATOM 720 O O . TYR A 1 91 ? 17.228 -1.087 -2.138 1.00 96.62 91 TYR A O 1
ATOM 728 N N . PRO A 1 92 ? 19.239 -0.067 -1.937 1.00 96.94 92 PRO A N 1
ATOM 729 C CA . PRO A 1 92 ? 19.706 -0.416 -3.282 1.00 96.94 92 PRO A CA 1
ATOM 730 C C . PRO A 1 92 ? 19.917 -1.924 -3.478 1.00 96.94 92 PRO A C 1
ATOM 732 O O . PRO A 1 92 ? 20.079 -2.383 -4.602 1.00 96.9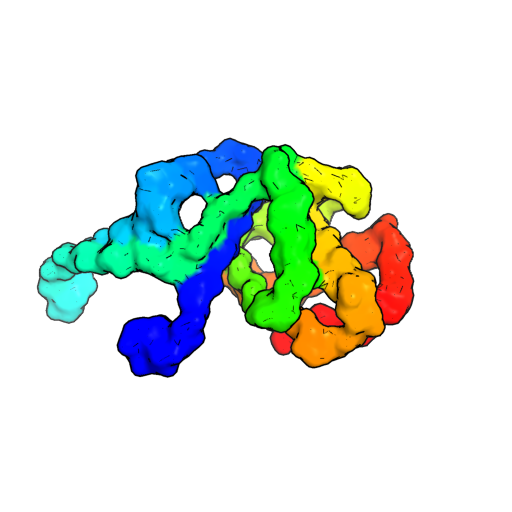4 92 PRO A O 1
ATOM 735 N N . SER A 1 93 ? 19.915 -2.705 -2.395 1.00 96.88 93 SER A N 1
ATOM 736 C CA . SER A 1 93 ? 19.971 -4.165 -2.442 1.00 96.88 93 SER A CA 1
ATOM 737 C C . SER A 1 93 ? 18.639 -4.820 -2.821 1.00 96.88 93 SER A C 1
ATOM 739 O O . SER A 1 93 ? 18.647 -5.999 -3.172 1.00 96.88 93 SER A O 1
ATOM 741 N N . CYS A 1 94 ? 17.507 -4.102 -2.759 1.00 96.31 94 CYS A N 1
ATOM 742 C CA . CYS A 1 94 ? 16.227 -4.644 -3.216 1.00 96.31 94 CYS A CA 1
ATOM 743 C C . CYS A 1 94 ? 16.210 -4.775 -4.740 1.00 96.31 94 CYS A C 1
ATOM 745 O O . CYS A 1 94 ? 16.588 -3.856 -5.471 1.00 96.31 94 CYS A O 1
ATOM 747 N N . ARG A 1 95 ? 15.673 -5.892 -5.220 1.00 97.25 95 ARG A N 1
ATOM 748 C CA . ARG A 1 95 ? 15.526 -6.193 -6.643 1.00 97.25 95 ARG A CA 1
ATOM 749 C C . ARG A 1 95 ? 14.053 -6.249 -7.010 1.00 97.25 95 ARG A C 1
ATOM 751 O O . ARG A 1 95 ? 13.230 -6.725 -6.233 1.00 97.25 95 ARG A O 1
ATOM 758 N N . LEU A 1 96 ? 13.740 -5.857 -8.244 1.00 96.56 96 LEU A N 1
ATOM 759 C CA . LEU A 1 96 ? 12.394 -5.996 -8.803 1.00 96.56 96 LEU A CA 1
ATOM 760 C C . LEU A 1 96 ? 11.872 -7.442 -8.711 1.00 96.56 96 LEU A C 1
ATOM 762 O O . LEU A 1 96 ? 10.675 -7.647 -8.537 1.00 96.56 96 LEU A O 1
ATOM 766 N N . THR A 1 97 ? 12.767 -8.430 -8.799 1.00 96.12 97 THR A N 1
ATOM 767 C CA . THR A 1 97 ? 12.461 -9.869 -8.761 1.00 96.12 97 THR A CA 1
ATOM 768 C C . THR A 1 97 ? 12.346 -10.459 -7.352 1.00 96.12 97 THR A C 1
ATOM 770 O O . THR A 1 97 ? 12.122 -11.660 -7.229 1.00 96.12 97 THR A O 1
ATOM 773 N N . ASP A 1 98 ? 12.554 -9.677 -6.289 1.00 95.12 98 ASP A N 1
ATOM 774 C CA . ASP A 1 98 ? 12.363 -10.173 -4.923 1.00 95.12 98 ASP A CA 1
ATOM 775 C C . ASP A 1 98 ? 10.862 -10.414 -4.651 1.00 95.12 98 ASP A C 1
ATOM 777 O O . ASP A 1 98 ? 10.017 -9.608 -5.037 1.00 95.12 98 ASP A O 1
ATOM 781 N N . ALA A 1 99 ? 10.512 -11.489 -3.942 1.00 92.38 99 ALA A N 1
ATOM 782 C CA . ALA A 1 99 ? 9.125 -11.878 -3.669 1.00 92.38 99 ALA A CA 1
ATOM 783 C C . ALA A 1 99 ? 8.855 -11.955 -2.151 1.00 92.38 99 ALA A C 1
ATOM 785 O O . ALA A 1 99 ? 8.877 -13.035 -1.572 1.00 92.38 99 ALA A O 1
ATOM 786 N N . SER A 1 100 ? 8.637 -10.846 -1.435 1.00 91.94 100 SER A N 1
ATOM 787 C CA . SER A 1 100 ? 8.584 -9.432 -1.862 1.00 91.94 100 SER A CA 1
ATOM 788 C C . SER A 1 100 ? 9.890 -8.659 -1.633 1.00 91.94 100 SER A C 1
ATOM 790 O O . SER A 1 100 ? 10.701 -9.063 -0.799 1.00 91.94 100 SER A O 1
ATOM 792 N N . ALA A 1 101 ? 10.033 -7.473 -2.243 1.00 94.38 101 ALA A N 1
ATOM 793 C CA . ALA A 1 101 ? 11.061 -6.508 -1.844 1.00 94.38 101 ALA A CA 1
ATOM 794 C C . ALA A 1 101 ? 11.006 -6.213 -0.330 1.00 94.38 101 ALA A C 1
ATOM 796 O O . ALA A 1 101 ? 9.932 -6.112 0.275 1.00 94.38 101 ALA A O 1
ATOM 797 N N . SER A 1 102 ? 12.181 -6.086 0.291 1.00 92.75 102 SER A N 1
ATOM 798 C CA . SER A 1 102 ? 12.302 -5.975 1.749 1.00 92.75 102 SER A CA 1
ATOM 799 C C . SER A 1 102 ? 11.914 -4.599 2.293 1.00 92.75 102 SER A C 1
ATOM 801 O O . SER A 1 102 ? 11.350 -4.531 3.384 1.00 92.75 102 SER A O 1
ATOM 803 N N . SER A 1 103 ? 12.160 -3.518 1.545 1.00 94.88 103 SER A N 1
ATOM 804 C CA . SER A 1 103 ? 11.727 -2.165 1.915 1.00 94.88 103 SER A CA 1
ATOM 805 C C . SER A 1 103 ? 10.246 -1.941 1.602 1.00 94.88 103 SER A C 1
ATOM 807 O O . SER A 1 103 ? 9.702 -2.491 0.640 1.00 94.88 103 SER A O 1
ATOM 809 N N . TYR A 1 104 ? 9.580 -1.086 2.384 1.00 95.56 104 TYR A N 1
ATOM 810 C CA . TYR A 1 104 ? 8.213 -0.672 2.067 1.00 95.56 104 TYR A CA 1
ATOM 811 C C . TYR A 1 104 ? 8.124 0.093 0.731 1.00 95.56 104 TYR A C 1
ATOM 813 O O . TYR A 1 104 ? 7.316 -0.319 -0.106 1.00 95.56 104 TYR A O 1
ATOM 821 N N . PRO A 1 105 ? 8.959 1.119 0.450 1.00 96.56 105 PRO A N 1
ATOM 822 C CA . PRO A 1 105 ? 8.906 1.811 -0.837 1.00 96.56 105 PRO A CA 1
ATOM 823 C C . PRO A 1 105 ? 9.179 0.882 -2.025 1.00 96.56 105 PRO A C 1
ATOM 825 O O . PRO A 1 105 ? 8.513 0.998 -3.051 1.00 96.56 105 PRO A O 1
ATOM 828 N N . GLY A 1 106 ? 10.091 -0.086 -1.888 1.00 96.44 106 GLY A N 1
ATOM 829 C CA . GLY A 1 106 ? 10.364 -1.076 -2.931 1.00 96.44 106 GLY A CA 1
ATOM 830 C C . GLY A 1 106 ? 9.156 -1.977 -3.180 1.00 96.44 106 GLY A C 1
ATOM 831 O O . GLY A 1 106 ? 8.709 -2.119 -4.316 1.00 96.44 106 GLY A O 1
ATOM 832 N N . LYS A 1 107 ? 8.556 -2.511 -2.113 1.00 95.69 107 LYS A N 1
ATOM 833 C CA . LYS A 1 107 ? 7.347 -3.345 -2.182 1.00 95.69 107 LYS A CA 1
ATOM 834 C C . LYS A 1 107 ? 6.166 -2.601 -2.818 1.00 95.69 107 LYS A C 1
ATOM 836 O O . LYS A 1 107 ? 5.461 -3.156 -3.658 1.00 95.69 107 LYS A O 1
ATOM 841 N N . LEU A 1 108 ? 5.974 -1.328 -2.466 1.00 96.75 108 LEU A N 1
ATOM 842 C CA . LEU A 1 108 ? 4.963 -0.477 -3.091 1.00 96.75 108 LEU A CA 1
ATOM 843 C C . LEU A 1 108 ? 5.282 -0.212 -4.569 1.00 96.75 108 LEU A C 1
ATOM 845 O O . LEU A 1 108 ? 4.381 -0.258 -5.400 1.00 96.75 108 LEU A O 1
ATOM 849 N N . THR A 1 109 ? 6.551 0.004 -4.918 1.00 97.31 109 THR A N 1
ATOM 850 C CA . THR A 1 109 ? 6.973 0.191 -6.316 1.00 97.31 109 THR A CA 1
ATOM 851 C C . THR A 1 109 ? 6.667 -1.048 -7.161 1.00 97.31 109 THR A C 1
ATOM 853 O O . THR A 1 109 ? 6.141 -0.905 -8.263 1.00 97.31 109 THR A O 1
ATOM 856 N N . GLN A 1 110 ? 6.898 -2.260 -6.636 1.00 97.19 110 GLN A N 1
ATOM 857 C CA . GLN A 1 110 ? 6.511 -3.511 -7.306 1.00 97.19 110 GLN A CA 1
ATOM 858 C C . GLN A 1 110 ? 5.001 -3.563 -7.578 1.00 97.19 110 GLN A C 1
ATOM 860 O O . GLN A 1 110 ? 4.583 -3.858 -8.697 1.00 97.19 110 GLN A O 1
ATOM 865 N N . LEU A 1 111 ? 4.183 -3.221 -6.576 1.00 97.12 111 LEU A N 1
ATOM 866 C CA . LEU A 1 111 ? 2.724 -3.196 -6.701 1.00 97.12 111 LEU A CA 1
ATOM 867 C C . LEU A 1 111 ? 2.261 -2.175 -7.754 1.00 97.12 111 LEU A C 1
ATOM 869 O O . LEU A 1 111 ? 1.439 -2.490 -8.614 1.00 97.12 111 LEU A O 1
ATOM 873 N N . LEU A 1 112 ? 2.807 -0.957 -7.714 1.00 97.12 112 LEU A N 1
ATOM 874 C CA . LEU A 1 112 ? 2.476 0.113 -8.658 1.00 97.12 112 LEU A CA 1
ATOM 875 C C . LEU A 1 112 ? 2.886 -0.239 -10.088 1.00 97.12 112 LEU A C 1
ATOM 877 O O . LEU A 1 112 ? 2.122 0.013 -11.018 1.00 97.12 112 LEU A O 1
ATOM 881 N N . TYR A 1 113 ? 4.057 -0.848 -10.268 1.00 97.31 113 TYR A N 1
ATOM 882 C CA . TYR A 1 113 ? 4.534 -1.257 -11.583 1.00 97.31 113 TYR A CA 1
ATOM 883 C C . TYR A 1 113 ? 3.705 -2.409 -12.163 1.00 97.31 113 TYR A C 1
ATOM 885 O O . TYR A 1 113 ? 3.328 -2.367 -13.337 1.00 97.31 113 TYR A O 1
ATOM 893 N N . HIS A 1 114 ? 3.339 -3.399 -11.337 1.00 97.50 114 HIS A N 1
ATOM 894 C CA . HIS A 1 114 ? 2.411 -4.458 -11.746 1.00 97.50 114 HIS A CA 1
ATOM 895 C C . HIS A 1 1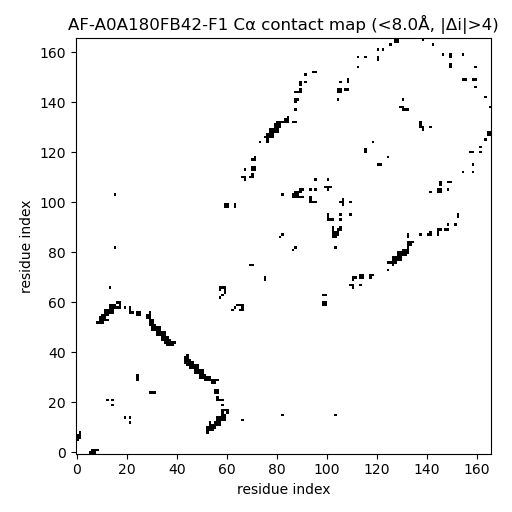14 ? 1.074 -3.867 -12.184 1.00 97.50 114 HIS A C 1
ATOM 897 O O . HIS A 1 114 ? 0.596 -4.150 -13.278 1.00 97.50 114 HIS A O 1
ATOM 903 N N . ARG A 1 115 ? 0.516 -2.953 -11.381 1.00 97.50 115 ARG A N 1
ATOM 904 C CA . ARG A 1 115 ? -0.740 -2.265 -11.693 1.00 97.50 115 ARG A CA 1
ATOM 905 C C . ARG A 1 115 ? -0.666 -1.476 -12.997 1.00 97.50 115 ARG A C 1
ATOM 907 O O . ARG A 1 115 ? -1.575 -1.569 -13.819 1.00 97.50 115 ARG A O 1
ATOM 914 N N . PHE A 1 116 ? 0.412 -0.716 -13.191 1.00 96.81 116 PHE A N 1
ATOM 915 C CA . PHE A 1 116 ? 0.668 0.038 -14.417 1.00 96.81 116 PHE A CA 1
ATOM 916 C C . PHE A 1 116 ? 0.614 -0.874 -15.643 1.00 96.81 116 PHE A C 1
ATOM 918 O O . PHE A 1 116 ? -0.081 -0.563 -16.609 1.00 96.81 116 PHE A O 1
ATOM 925 N N . ARG A 1 117 ? 1.287 -2.028 -15.578 1.00 96.88 117 ARG A N 1
ATOM 926 C CA . ARG A 1 117 ? 1.275 -3.017 -16.657 1.00 96.88 117 ARG A CA 1
ATOM 927 C C . ARG A 1 117 ? -0.105 -3.629 -16.879 1.00 96.88 117 ARG A C 1
ATOM 929 O O . ARG A 1 117 ? -0.520 -3.743 -18.028 1.00 96.88 117 ARG A O 1
ATOM 936 N N . THR A 1 118 ? -0.816 -3.992 -15.812 1.00 97.94 118 THR A N 1
ATOM 937 C CA . THR A 1 118 ? -2.149 -4.611 -15.899 1.00 97.94 118 THR A CA 1
ATOM 938 C C . THR A 1 118 ? -3.164 -3.705 -16.588 1.00 97.94 118 THR A C 1
ATOM 940 O O . THR A 1 118 ? -3.972 -4.181 -17.381 1.00 97.94 118 THR A O 1
ATOM 943 N N . PHE A 1 119 ? -3.109 -2.397 -16.329 1.00 96.94 119 PHE A N 1
ATOM 944 C CA . PHE A 1 119 ? -4.043 -1.427 -16.906 1.00 96.94 119 PHE A CA 1
ATOM 945 C C . PHE A 1 119 ? -3.459 -0.611 -18.065 1.00 96.94 119 PHE A C 1
ATOM 947 O O . PHE A 1 119 ? -4.050 0.392 -18.456 1.00 96.94 119 PHE A O 1
ATOM 954 N N . GLY A 1 120 ? -2.300 -1.001 -18.606 1.00 95.69 120 GLY A N 1
ATOM 955 C CA . GLY A 1 120 ? -1.678 -0.321 -19.747 1.00 95.69 120 GLY A CA 1
ATOM 956 C C . GLY A 1 120 ? -1.406 1.172 -19.523 1.00 95.69 120 GLY A C 1
ATOM 957 O O . GLY A 1 120 ? -1.467 1.951 -20.468 1.00 95.69 120 GLY A O 1
ATOM 958 N N . GLY A 1 121 ? -1.152 1.585 -18.278 1.00 93.19 121 GLY A N 1
ATOM 959 C CA . GLY A 1 121 ? -0.937 2.991 -17.929 1.00 93.19 121 GLY A CA 1
ATOM 960 C C . GLY A 1 121 ? -2.190 3.866 -17.857 1.00 93.19 121 GLY A C 1
ATOM 961 O O . GLY A 1 121 ? -2.064 5.088 -17.869 1.00 93.19 121 GLY A O 1
ATOM 962 N N . ASP A 1 122 ? -3.388 3.284 -17.752 1.00 93.88 122 ASP A N 1
ATOM 963 C CA . ASP A 1 122 ? -4.625 4.042 -17.538 1.00 93.88 122 ASP A CA 1
ATOM 964 C C . ASP A 1 122 ? -4.561 4.861 -16.232 1.00 93.88 122 ASP A C 1
ATOM 966 O O . ASP A 1 122 ? -4.600 4.329 -15.117 1.00 93.88 122 ASP A O 1
ATOM 970 N N . THR A 1 123 ? -4.496 6.188 -16.369 1.00 89.94 123 THR A N 1
ATOM 971 C CA . THR A 1 123 ? -4.415 7.137 -15.249 1.00 89.94 123 THR A CA 1
ATOM 972 C C . THR A 1 123 ? -5.668 7.120 -14.371 1.00 89.94 123 THR A C 1
ATOM 974 O O . THR A 1 123 ? -5.586 7.427 -13.178 1.00 89.94 123 THR A O 1
ATOM 977 N N . SER A 1 124 ? -6.820 6.682 -14.895 1.00 92.25 124 SER A N 1
ATOM 978 C CA . SER A 1 124 ? -8.035 6.489 -14.095 1.00 92.25 124 SER A CA 1
ATOM 979 C C . SER A 1 124 ? -7.883 5.352 -13.078 1.00 92.25 124 SER A C 1
ATOM 981 O O . SER A 1 124 ? -8.564 5.348 -12.050 1.00 92.25 124 SER A O 1
ATOM 983 N N . LYS A 1 125 ? -6.943 4.425 -13.313 1.00 94.38 125 LYS A N 1
ATOM 984 C CA . LYS A 1 125 ? -6.634 3.291 -12.434 1.00 94.38 125 LYS A CA 1
ATOM 985 C C . LYS A 1 125 ? -5.519 3.583 -11.440 1.00 94.38 125 LYS A C 1
ATOM 987 O O . LYS A 1 125 ? -5.176 2.690 -10.672 1.00 94.38 125 LYS A O 1
ATOM 992 N N . GLY A 1 126 ? -4.984 4.802 -11.386 1.00 91.75 126 GLY A N 1
ATOM 993 C CA . GLY A 1 126 ? -4.006 5.192 -10.368 1.00 91.75 126 GLY A CA 1
ATOM 994 C C . GLY A 1 126 ? -4.498 4.954 -8.930 1.00 91.75 126 GLY A C 1
ATOM 995 O O . GLY A 1 126 ? -5.703 4.950 -8.654 1.00 91.75 126 GLY A O 1
ATOM 996 N N . LEU A 1 127 ? -3.551 4.756 -8.012 1.00 94.19 127 LEU A N 1
ATOM 997 C CA . LEU A 1 127 ? -3.806 4.682 -6.572 1.00 94.19 127 LEU A CA 1
ATOM 998 C C . LEU A 1 127 ? -3.504 6.036 -5.928 1.00 94.19 127 LEU A C 1
ATOM 1000 O O . LEU A 1 127 ? -2.552 6.706 -6.316 1.00 94.19 127 LEU A O 1
ATOM 1004 N N . ILE A 1 128 ? -4.296 6.406 -4.927 1.00 93.88 128 ILE A N 1
ATOM 1005 C CA . ILE A 1 128 ? -4.047 7.555 -4.054 1.00 93.88 128 ILE A CA 1
ATOM 1006 C C . ILE A 1 128 ? -3.317 7.033 -2.814 1.00 93.88 128 ILE A C 1
ATOM 1008 O O . ILE A 1 128 ? -3.804 6.110 -2.156 1.00 93.88 128 ILE A O 1
ATOM 1012 N N . ILE A 1 129 ? -2.143 7.586 -2.512 1.00 95.69 129 ILE A N 1
ATOM 1013 C CA . ILE A 1 129 ? -1.254 7.065 -1.467 1.00 95.69 129 ILE A CA 1
ATOM 1014 C C . ILE A 1 129 ? -1.184 8.058 -0.306 1.00 95.69 129 ILE A C 1
ATOM 1016 O O . ILE A 1 129 ? -0.766 9.199 -0.476 1.00 95.69 129 ILE A O 1
ATOM 1020 N N . PHE A 1 130 ? -1.546 7.595 0.888 1.00 95.69 130 PHE A N 1
ATOM 1021 C CA . PHE A 1 130 ? -1.519 8.354 2.133 1.00 95.69 130 PHE A CA 1
ATOM 1022 C C . PHE A 1 130 ? -0.482 7.759 3.094 1.00 95.69 130 PHE A C 1
ATOM 1024 O O . PHE A 1 130 ? -0.814 6.864 3.880 1.00 95.69 130 PHE A O 1
ATOM 1031 N N . PRO A 1 131 ? 0.775 8.229 3.057 1.00 95.50 131 PRO A N 1
ATOM 1032 C CA . PRO A 1 131 ? 1.730 7.887 4.094 1.00 95.50 131 PRO A CA 1
ATOM 1033 C C . PRO A 1 131 ? 1.337 8.566 5.408 1.00 95.50 131 PRO A C 1
ATOM 1035 O O . PRO A 1 131 ? 1.052 9.764 5.459 1.00 95.50 131 PRO A O 1
ATOM 1038 N N . CYS A 1 132 ? 1.300 7.783 6.479 1.00 96.00 132 CYS A N 1
ATOM 1039 C CA . CYS A 1 132 ? 1.013 8.225 7.843 1.00 96.00 132 CYS A CA 1
ATOM 1040 C C . CYS A 1 132 ? 2.227 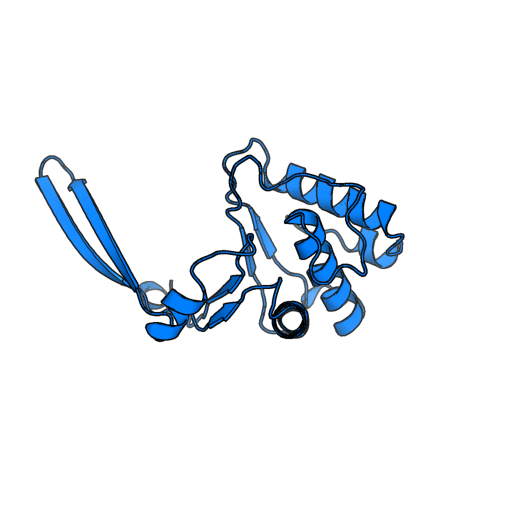8.047 8.764 1.00 96.00 132 CYS A C 1
ATOM 1042 O O . CYS A 1 132 ? 2.106 8.193 9.978 1.00 96.00 132 CYS A O 1
ATOM 1044 N N . GLU A 1 133 ? 3.398 7.742 8.203 1.00 95.19 133 GLU A N 1
ATOM 1045 C CA . GLU A 1 133 ? 4.664 7.748 8.926 1.00 95.19 133 GLU A CA 1
ATOM 1046 C C . GLU A 1 133 ? 4.939 9.143 9.512 1.00 95.19 133 GLU A C 1
ATOM 1048 O O . GLU A 1 133 ? 4.740 10.161 8.839 1.00 95.19 133 GLU A O 1
ATOM 1053 N N . LEU A 1 134 ? 5.426 9.189 10.758 1.00 94.69 134 LEU A N 1
ATOM 1054 C CA . LEU A 1 134 ? 5.690 10.417 11.523 1.00 94.69 134 LEU A CA 1
ATOM 1055 C C . LEU A 1 134 ? 7.018 11.088 11.129 1.00 94.69 134 LEU A C 1
ATOM 1057 O O . LEU A 1 134 ? 7.836 11.441 11.974 1.00 94.69 134 LEU A O 1
ATOM 1061 N N . ILE A 1 135 ? 7.235 11.278 9.827 1.00 93.88 135 ILE A N 1
ATOM 1062 C CA . ILE A 1 135 ? 8.399 11.986 9.280 1.00 93.88 135 ILE A CA 1
ATOM 1063 C C . ILE A 1 135 ? 7.968 13.245 8.528 1.00 93.88 135 ILE A C 1
ATOM 1065 O O . ILE A 1 135 ? 6.883 13.313 7.945 1.00 93.88 135 ILE A O 1
ATOM 1069 N N . PHE A 1 136 ? 8.836 14.258 8.518 1.00 94.69 136 PHE A N 1
ATOM 1070 C CA . PHE A 1 136 ? 8.576 15.497 7.790 1.00 94.69 136 PHE A CA 1
ATOM 1071 C C . PHE A 1 136 ? 8.468 15.228 6.284 1.00 94.69 136 PHE A C 1
ATOM 1073 O O . PHE A 1 136 ? 9.337 14.580 5.700 1.00 94.69 136 PHE A O 1
ATOM 1080 N N . LEU A 1 137 ? 7.405 15.745 5.657 1.00 95.12 137 LEU A N 1
ATOM 1081 C CA . LEU A 1 137 ? 7.118 15.569 4.227 1.00 95.12 137 LEU A CA 1
ATOM 1082 C C . LEU A 1 137 ? 7.098 14.092 3.788 1.00 95.12 137 LEU A C 1
ATOM 1084 O O . LEU A 1 137 ? 7.641 13.745 2.737 1.00 95.12 137 LEU A O 1
ATOM 1088 N N . ASN A 1 138 ? 6.457 13.224 4.576 1.00 95.50 138 ASN A N 1
ATOM 1089 C CA . ASN A 1 138 ? 6.373 11.782 4.325 1.00 95.50 138 ASN A CA 1
ATOM 1090 C C . ASN A 1 138 ? 5.955 11.411 2.882 1.00 95.50 138 ASN A C 1
ATOM 1092 O O . ASN A 1 138 ? 6.576 10.537 2.282 1.00 95.50 138 ASN A O 1
ATOM 1096 N N . GLY A 1 139 ? 5.008 12.134 2.275 1.00 95.31 139 GLY A N 1
ATOM 1097 C CA . GLY A 1 139 ? 4.616 11.974 0.869 1.00 95.31 139 GLY A CA 1
ATOM 1098 C C . GLY A 1 139 ? 5.759 12.231 -0.110 1.00 95.31 139 GLY A C 1
ATOM 1099 O O . GLY A 1 139 ? 6.013 11.418 -0.997 1.00 95.31 139 GLY A O 1
ATOM 1100 N N . HIS A 1 140 ? 6.512 13.317 0.087 1.00 95.38 140 HIS A N 1
ATOM 1101 C CA . HIS A 1 140 ? 7.674 13.623 -0.748 1.00 95.38 140 HIS A CA 1
ATOM 1102 C C . HIS A 1 140 ? 8.785 12.591 -0.565 1.00 95.38 140 HIS A C 1
ATOM 1104 O O . HIS A 1 140 ? 9.394 12.188 -1.550 1.00 95.38 140 HIS A O 1
ATOM 1110 N N . LYS A 1 141 ? 9.022 12.131 0.669 1.00 96.31 141 LYS A N 1
ATOM 1111 C CA . LYS A 1 141 ? 10.048 11.122 0.961 1.00 96.31 141 LYS A CA 1
ATOM 1112 C C . LYS A 1 141 ? 9.715 9.753 0.387 1.00 96.31 141 LYS A C 1
ATOM 1114 O O . LYS A 1 141 ? 10.588 9.111 -0.191 1.00 96.31 141 LYS A O 1
ATOM 1119 N N . LEU A 1 142 ? 8.455 9.337 0.469 1.00 96.81 142 LEU A N 1
ATOM 1120 C CA . LEU A 1 142 ? 8.005 8.109 -0.175 1.00 96.81 142 LEU A CA 1
ATOM 1121 C C . LEU A 1 142 ? 8.128 8.213 -1.697 1.00 96.81 142 LEU A C 1
ATOM 1123 O O . LEU A 1 142 ? 8.650 7.300 -2.332 1.00 96.81 142 LEU A O 1
ATOM 1127 N N . LYS A 1 143 ? 7.708 9.342 -2.278 1.00 95.88 143 LYS A N 1
ATOM 1128 C CA . LYS A 1 143 ? 7.843 9.594 -3.713 1.00 95.88 143 LYS A CA 1
ATOM 1129 C C . LYS A 1 143 ? 9.305 9.554 -4.160 1.00 95.88 143 LYS A C 1
ATOM 1131 O O . LYS A 1 143 ? 9.606 8.855 -5.117 1.00 95.88 143 LYS A O 1
ATOM 1136 N N . GLU A 1 144 ? 10.208 10.234 -3.456 1.00 96.38 144 GLU A N 1
ATOM 1137 C CA . GLU A 1 144 ? 11.656 10.207 -3.715 1.00 96.38 144 GLU A CA 1
ATOM 1138 C C . GLU A 1 144 ? 12.182 8.763 -3.759 1.00 96.38 144 GLU A C 1
ATOM 1140 O O . GLU A 1 144 ? 12.771 8.356 -4.759 1.00 96.38 144 GLU A O 1
ATOM 1145 N N . ALA A 1 145 ? 11.868 7.956 -2.739 1.00 97.06 145 ALA A N 1
ATOM 1146 C CA . ALA A 1 145 ? 12.293 6.559 -2.669 1.00 97.06 145 ALA A CA 1
ATOM 1147 C C . ALA A 1 145 ? 11.726 5.696 -3.810 1.00 97.06 145 ALA A C 1
ATOM 1149 O O . ALA A 1 145 ? 12.432 4.842 -4.346 1.00 97.06 145 ALA A O 1
ATOM 1150 N N . ILE A 1 146 ? 10.471 5.914 -4.217 1.00 97.44 146 ILE A N 1
ATOM 1151 C CA . ILE A 1 146 ? 9.889 5.190 -5.355 1.00 97.44 146 ILE A CA 1
ATOM 1152 C C . ILE A 1 146 ? 10.590 5.575 -6.663 1.00 97.44 146 ILE A C 1
ATOM 1154 O O . ILE A 1 146 ? 10.907 4.694 -7.456 1.00 97.44 146 ILE A O 1
ATOM 1158 N N . TYR A 1 147 ? 10.887 6.857 -6.890 1.00 97.38 147 TYR A N 1
ATOM 1159 C CA . TYR A 1 147 ? 11.626 7.282 -8.086 1.00 97.38 147 TYR A CA 1
ATOM 1160 C C . TYR A 1 147 ? 13.037 6.683 -8.129 1.00 97.38 147 TYR A C 1
ATOM 1162 O O . TYR A 1 147 ? 13.470 6.241 -9.189 1.00 97.38 147 TYR A O 1
ATOM 1170 N N . GLN A 1 148 ? 13.712 6.564 -6.980 1.00 98.00 148 GLN A N 1
ATOM 1171 C CA . GLN A 1 148 ? 14.989 5.848 -6.898 1.00 98.00 148 GLN A CA 1
ATOM 1172 C C . GLN A 1 148 ? 14.856 4.379 -7.323 1.00 98.00 148 GLN A C 1
ATOM 1174 O O . GLN A 1 148 ? 15.740 3.865 -8.003 1.00 98.00 148 GLN A O 1
ATOM 1179 N N . TYR A 1 149 ? 13.758 3.701 -6.972 1.00 98.38 149 TYR A N 1
ATOM 1180 C CA . TYR A 1 149 ? 13.494 2.335 -7.434 1.00 98.38 149 TYR A CA 1
ATOM 1181 C C . TYR A 1 149 ? 13.106 2.251 -8.913 1.00 98.38 149 TYR A C 1
ATOM 1183 O O . TYR A 1 149 ? 13.520 1.311 -9.584 1.00 98.38 149 TYR A O 1
ATOM 1191 N N . ILE A 1 150 ? 12.356 3.226 -9.433 1.00 97.81 150 ILE A N 1
ATOM 1192 C CA . ILE A 1 150 ? 12.050 3.331 -10.868 1.00 97.81 150 ILE A CA 1
ATOM 1193 C C . ILE A 1 150 ? 13.342 3.406 -11.681 1.00 97.81 150 ILE A C 1
ATOM 1195 O O . ILE A 1 150 ? 13.472 2.693 -12.676 1.00 97.81 150 ILE A O 1
ATOM 1199 N N . ASP A 1 151 ? 14.287 4.232 -11.231 1.00 97.44 151 ASP A N 1
ATOM 1200 C CA . ASP A 1 151 ? 15.582 4.404 -11.881 1.00 97.44 151 ASP A CA 1
ATOM 1201 C C . ASP A 1 151 ? 16.467 3.162 -11.703 1.00 97.44 151 ASP A C 1
ATOM 1203 O O . ASP A 1 151 ? 17.000 2.649 -12.682 1.00 97.44 151 ASP A O 1
ATOM 1207 N N . LEU A 1 152 ? 16.575 2.627 -10.480 1.00 98.38 152 LEU A N 1
ATOM 1208 C CA . LEU A 1 152 ? 17.384 1.437 -10.184 1.00 98.38 152 LEU A CA 1
ATOM 1209 C C . LEU A 1 152 ? 16.930 0.197 -10.967 1.00 98.38 152 LEU A C 1
ATOM 1211 O O . LEU A 1 152 ? 17.757 -0.633 -11.334 1.00 98.38 152 LEU A O 1
ATOM 1215 N N . TRP A 1 153 ? 15.622 0.032 -11.164 1.00 98.38 153 TRP A N 1
ATOM 1216 C CA . TRP A 1 153 ? 15.043 -1.131 -11.842 1.00 98.38 153 TRP A CA 1
ATOM 1217 C C . TRP A 1 153 ? 14.701 -0.868 -13.312 1.00 98.38 153 TRP A C 1
ATOM 1219 O O . TRP A 1 153 ? 14.090 -1.729 -13.941 1.00 98.38 153 TRP A O 1
ATOM 1229 N N . GLU A 1 154 ? 15.073 0.301 -13.845 1.00 97.94 154 GLU A N 1
ATOM 1230 C CA . GLU A 1 154 ? 14.890 0.680 -15.250 1.00 97.94 154 GLU A CA 1
ATOM 1231 C C . GLU A 1 154 ? 13.442 0.486 -15.745 1.00 97.94 154 GLU A C 1
ATOM 1233 O O . GLU A 1 154 ? 13.185 -0.027 -16.834 1.00 97.94 154 GLU A O 1
ATOM 1238 N N . LEU A 1 155 ? 12.455 0.908 -14.945 1.00 96.81 155 LEU A N 1
ATOM 1239 C CA . LEU A 1 155 ? 11.032 0.610 -15.199 1.00 96.81 155 LEU A CA 1
ATOM 1240 C C . LEU A 1 155 ? 10.412 1.382 -16.383 1.00 96.81 155 LEU A C 1
ATOM 1242 O O . LEU A 1 155 ? 9.233 1.198 -16.698 1.00 96.81 155 LEU A O 1
ATOM 1246 N N . GLY A 1 156 ? 11.205 2.223 -17.050 1.00 95.25 156 GLY A N 1
ATOM 1247 C CA . GLY A 1 156 ? 10.841 2.963 -18.253 1.00 95.25 156 GLY A CA 1
ATOM 1248 C C . GLY A 1 156 ? 10.174 4.316 -17.993 1.00 95.25 156 GLY A C 1
ATOM 1249 O O . GLY A 1 156 ? 9.458 4.528 -17.010 1.00 95.25 156 GLY A O 1
ATOM 1250 N N . GLU A 1 157 ? 10.372 5.239 -18.937 1.00 93.56 157 GLU A N 1
ATOM 1251 C CA . GLU A 1 157 ? 9.893 6.624 -18.833 1.00 93.56 157 GLU A CA 1
ATOM 1252 C C . GLU A 1 157 ? 8.370 6.730 -18.743 1.00 93.56 157 GLU A C 1
ATOM 1254 O O . GLU A 1 157 ? 7.865 7.574 -18.012 1.00 93.56 157 GLU A O 1
ATOM 1259 N N . ALA A 1 158 ? 7.628 5.837 -19.406 1.00 93.50 158 ALA A N 1
ATOM 1260 C CA . ALA A 1 158 ? 6.166 5.842 -19.350 1.00 93.50 158 ALA A CA 1
ATOM 1261 C C . ALA A 1 158 ? 5.633 5.648 -17.918 1.00 93.50 158 ALA A C 1
ATOM 1263 O O . ALA A 1 158 ? 4.681 6.317 -17.515 1.00 93.50 158 ALA A O 1
ATOM 1264 N N . PHE A 1 159 ? 6.262 4.772 -17.126 1.00 95.19 159 PHE A N 1
ATOM 1265 C CA . PHE A 1 159 ? 5.884 4.576 -15.726 1.00 95.19 159 PHE A CA 1
ATOM 1266 C C . PHE A 1 159 ? 6.327 5.763 -14.860 1.00 95.19 159 PHE A C 1
ATOM 1268 O O . PHE A 1 159 ? 5.556 6.260 -14.039 1.00 95.19 159 PHE A O 1
ATOM 1275 N N . LYS A 1 160 ? 7.538 6.278 -15.100 1.00 92.81 160 LYS A N 1
ATOM 1276 C CA . LYS A 1 160 ? 8.103 7.441 -14.400 1.00 92.81 160 LYS A CA 1
ATOM 1277 C C . LYS A 1 160 ? 7.282 8.722 -14.598 1.00 92.81 160 LYS A C 1
ATOM 1279 O O . LYS A 1 160 ? 7.099 9.499 -13.654 1.00 92.81 160 LYS A O 1
ATOM 1284 N N . SER A 1 161 ? 6.775 8.939 -15.813 1.00 85.88 161 SER A N 1
ATOM 1285 C CA . SER A 1 161 ? 6.009 10.126 -16.204 1.00 85.88 161 SER A CA 1
ATOM 1286 C C . SER A 1 161 ? 4.572 10.114 -15.708 1.00 85.88 161 SER A C 1
ATOM 1288 O O . SER A 1 161 ? 3.953 11.171 -15.631 1.00 85.88 161 SER A O 1
ATOM 1290 N N . LEU A 1 162 ? 4.032 8.940 -15.361 1.00 74.31 162 LEU A N 1
ATOM 1291 C CA . LEU A 1 162 ? 2.633 8.803 -14.957 1.00 74.31 162 LEU A CA 1
ATOM 1292 C C . LEU A 1 162 ? 2.308 9.503 -13.640 1.00 74.31 162 LEU A C 1
ATOM 1294 O O . LEU A 1 162 ? 1.138 9.580 -13.290 1.00 74.31 162 LEU A O 1
ATOM 1298 N N . GLY A 1 163 ? 3.331 10.044 -12.968 1.00 58.78 163 GLY A N 1
ATOM 1299 C CA . GLY A 1 163 ? 3.201 10.891 -11.803 1.00 58.78 163 GLY A CA 1
ATOM 1300 C C . GLY A 1 163 ? 2.502 10.121 -10.705 1.00 58.78 163 GLY A C 1
ATOM 1301 O O . GLY A 1 163 ? 1.280 10.084 -10.651 1.00 58.78 163 GLY A O 1
ATOM 1302 N N . ILE A 1 164 ? 3.271 9.535 -9.788 1.00 61.28 164 ILE A N 1
ATOM 1303 C CA . ILE A 1 164 ? 2.698 9.089 -8.517 1.00 61.28 164 ILE A CA 1
ATOM 1304 C C . ILE A 1 164 ? 2.110 10.350 -7.879 1.00 61.28 164 ILE A C 1
ATOM 1306 O O . ILE A 1 164 ? 2.848 11.244 -7.438 1.00 61.28 164 ILE A O 1
ATOM 1310 N N . ALA A 1 165 ? 0.800 10.500 -8.052 1.00 43.97 165 ALA A N 1
ATOM 1311 C CA . ALA A 1 165 ? 0.066 11.707 -7.748 1.00 43.97 165 ALA A CA 1
ATOM 1312 C C . ALA A 1 165 ? -0.041 11.796 -6.230 1.00 43.97 165 ALA A C 1
ATOM 1314 O O . ALA A 1 165 ? -0.304 10.790 -5.568 1.00 43.97 165 ALA A O 1
ATOM 1315 N N . ASN A 1 166 ? 0.231 12.992 -5.713 1.00 41.84 166 ASN A N 1
ATOM 1316 C CA . ASN A 1 166 ? -0.071 13.330 -4.328 1.00 41.84 166 ASN A CA 1
ATOM 1317 C C . ASN A 1 166 ? -1.588 13.433 -4.151 1.00 41.84 166 ASN A C 1
ATOM 1319 O O . ASN A 1 166 ? -2.240 13.948 -5.091 1.00 41.84 166 ASN A O 1
#

Secondary structure (DSSP, 8-state):
-HHHH-----EEEE-SSSSSSHHHHHTTTT-EEEEEEEEETTEEEEEEEEE--EEEEE-TTT-HHHHHHGGG-TT--EEEE---TTTS---TT--TTSTT-SSHHHHHHHHHHHHHHHTTT-GGGPPEEEE--SSTTHHHHHHHHHHHHHHHTT--HHHHHT----

Radius of gyration: 17.69 Å; Cα contacts (8 Å, |Δi|>4): 245; chains: 1; bounding box: 42×33×53 Å

Foldseek 3Di:
DCVPPVPPAADEAEDLDQDDCQVVCVVVQVKDWDWDFDADPNDTDTDIDIDDRYNGYDYLQVPVVVLLCLLLDLPAAEAEDACELVQLDADLPFALPDSATNGPLRNVLNSLLSNCVNVVLPLSSAHQYHYPYPDPPRVVSSVVNSVVNCVSHVSDPSSVVSDNDD

pLDDT: mean 92.6, std 7.95, range [41.84, 98.38]

Mean predicted aligned error: 4.44 Å

Solvent-accessible surface area (backbone atoms only — not comparable to full-atom values): 9860 Å² total; per-residue (Å²): 95,48,91,83,65,69,60,78,66,74,38,75,46,72,50,89,52,87,88,72,56,42,71,62,34,54,77,44,72,31,40,51,72,50,74,50,69,51,70,58,97,86,40,84,42,78,46,80,42,83,44,74,47,34,77,41,57,40,45,33,67,81,39,32,70,66,53,50,52,53,39,70,41,81,84,54,47,74,46,77,45,73,61,50,70,82,26,74,45,78,58,90,86,56,46,89,85,42,71,47,31,76,36,53,35,51,36,50,42,54,34,52,52,52,24,36,62,72,52,74,62,48,71,90,61,52,60,45,64,46,64,60,33,86,46,88,61,36,62,59,54,42,49,53,35,30,51,52,46,41,61,76,62,64,62,48,66,74,62,68,68,66,47,94,52,125